Protein AF-A0AAN6YVP0-F1 (afdb_monomer_lite)

Structure (mmCIF, N/CA/C/O backbone):
data_AF-A0AAN6YVP0-F1
#
_entry.id   AF-A0AAN6YVP0-F1
#
loop_
_atom_site.group_PDB
_atom_site.id
_atom_site.type_symbol
_atom_site.label_atom_id
_atom_site.label_alt_id
_atom_site.label_comp_id
_atom_site.label_asym_id
_atom_site.label_entity_id
_atom_site.label_seq_id
_atom_site.pdbx_PDB_ins_code
_atom_site.Cartn_x
_atom_site.Cartn_y
_atom_site.Cartn_z
_atom_site.occupancy
_atom_site.B_iso_or_equiv
_atom_site.auth_seq_id
_atom_site.auth_comp_id
_atom_site.auth_asym_id
_atom_site.auth_atom_id
_atom_site.pdbx_PDB_model_num
ATOM 1 N N . MET A 1 1 ? -13.460 -26.241 14.285 1.00 37.44 1 MET A N 1
ATOM 2 C CA . MET A 1 1 ? -12.392 -25.792 13.368 1.00 37.44 1 MET A CA 1
ATOM 3 C C . MET A 1 1 ? -12.841 -24.443 12.819 1.00 37.44 1 MET A C 1
ATOM 5 O O . MET A 1 1 ? -13.842 -24.416 12.117 1.00 37.44 1 MET A O 1
ATOM 9 N N . ALA A 1 2 ? -12.251 -23.330 13.262 1.00 47.75 2 ALA A N 1
ATOM 10 C CA . ALA A 1 2 ? -12.684 -22.002 12.816 1.00 47.75 2 ALA A CA 1
ATOM 11 C C . ALA A 1 2 ? -12.256 -21.785 11.356 1.00 47.75 2 ALA A C 1
ATOM 13 O O . ALA A 1 2 ? -11.125 -22.107 10.993 1.00 47.75 2 ALA A O 1
ATOM 14 N N . ALA A 1 3 ? -13.163 -21.293 10.511 1.00 59.53 3 ALA A N 1
ATOM 15 C CA . ALA A 1 3 ? -12.840 -20.977 9.126 1.00 59.53 3 ALA A CA 1
ATOM 16 C C . ALA A 1 3 ? -11.923 -19.746 9.082 1.00 59.53 3 ALA A C 1
ATOM 18 O O . ALA A 1 3 ? -12.247 -18.724 9.682 1.00 59.53 3 ALA A O 1
ATOM 19 N N . LEU A 1 4 ? -10.806 -19.840 8.355 1.00 58.28 4 LEU A N 1
ATOM 20 C CA . LEU A 1 4 ? -9.897 -18.711 8.144 1.00 58.28 4 LEU A CA 1
ATOM 21 C C . LEU A 1 4 ? -10.653 -17.539 7.500 1.00 58.28 4 LEU A C 1
ATOM 23 O O . LEU A 1 4 ? -11.359 -17.712 6.494 1.00 58.28 4 LEU A O 1
ATOM 27 N N . SER A 1 5 ? -10.472 -16.347 8.058 1.00 65.62 5 SER A N 1
ATOM 28 C CA . SER A 1 5 ? -10.936 -15.088 7.478 1.00 65.62 5 SER A CA 1
ATOM 29 C C . SER A 1 5 ? -10.311 -14.863 6.095 1.00 65.62 5 SER A C 1
ATOM 31 O O . SER A 1 5 ? -9.256 -15.412 5.767 1.00 65.62 5 SER A O 1
ATOM 33 N N . ALA A 1 6 ? -10.934 -14.028 5.259 1.00 62.75 6 ALA A N 1
ATOM 34 C CA . ALA A 1 6 ? -10.399 -13.696 3.931 1.00 62.75 6 ALA A CA 1
ATOM 35 C C . ALA A 1 6 ? -8.956 -13.150 3.997 1.00 62.75 6 ALA A C 1
ATOM 37 O O . ALA A 1 6 ? -8.127 -13.458 3.145 1.00 62.75 6 ALA A O 1
ATOM 38 N N . LYS A 1 7 ? -8.634 -12.412 5.065 1.00 54.56 7 LYS A N 1
ATOM 39 C CA . LYS A 1 7 ? -7.289 -11.916 5.374 1.00 54.56 7 LYS A CA 1
ATOM 40 C C . LYS A 1 7 ? -6.298 -13.041 5.655 1.00 54.56 7 LYS A C 1
ATOM 42 O O . LYS A 1 7 ? -5.197 -13.032 5.114 1.00 54.56 7 LYS A O 1
ATOM 47 N N . GLU A 1 8 ? -6.668 -13.984 6.514 1.00 53.19 8 GLU A N 1
ATOM 48 C CA . GLU A 1 8 ? -5.802 -15.114 6.851 1.00 53.19 8 GLU A CA 1
ATOM 49 C C . GLU A 1 8 ? -5.595 -16.015 5.638 1.00 53.19 8 GLU A C 1
ATOM 51 O O . GLU A 1 8 ? -4.480 -16.464 5.412 1.00 53.19 8 GLU A O 1
ATOM 56 N N . LYS A 1 9 ? -6.625 -16.195 4.804 1.00 69.31 9 LYS A N 1
ATOM 57 C CA . LYS A 1 9 ? -6.512 -16.894 3.518 1.00 69.31 9 LYS A CA 1
ATOM 58 C C . LYS A 1 9 ? -5.557 -16.186 2.559 1.00 69.31 9 LYS A C 1
ATOM 60 O O . LYS A 1 9 ? -4.761 -16.857 1.916 1.00 69.31 9 LYS A O 1
ATOM 65 N N . PHE A 1 10 ? -5.594 -14.856 2.484 1.00 68.12 10 PHE A N 1
ATOM 66 C CA . PHE A 1 10 ? -4.673 -14.084 1.647 1.00 68.12 10 PHE A CA 1
ATOM 67 C C . PHE A 1 10 ? -3.224 -14.189 2.138 1.00 68.12 10 PHE A C 1
ATOM 69 O O . PHE A 1 10 ? -2.347 -14.574 1.371 1.00 68.12 10 PHE A O 1
ATOM 76 N N . ILE A 1 11 ? -2.973 -13.928 3.426 1.00 61.56 11 ILE A N 1
ATOM 77 C CA . ILE A 1 11 ? -1.627 -14.029 4.014 1.00 61.56 11 ILE A CA 1
ATOM 78 C C . ILE A 1 11 ? -1.097 -15.462 3.897 1.00 61.56 11 ILE A C 1
ATOM 80 O O . ILE A 1 11 ? 0.053 -15.657 3.509 1.00 61.56 11 ILE A O 1
ATOM 84 N N . ALA A 1 12 ? -1.933 -16.464 4.185 1.00 64.81 12 ALA A N 1
ATOM 85 C CA . ALA A 1 12 ? -1.568 -17.867 4.037 1.00 64.81 12 ALA A CA 1
ATOM 86 C C . ALA A 1 12 ? -1.289 -18.228 2.575 1.00 64.81 12 ALA A C 1
ATOM 88 O O . ALA A 1 12 ? -0.324 -18.934 2.325 1.00 64.81 12 ALA A O 1
ATOM 89 N N . SER A 1 13 ? -2.061 -17.710 1.616 1.00 64.56 13 SER A N 1
ATOM 90 C CA . SER A 1 13 ? -1.826 -17.918 0.181 1.00 64.56 13 SER A CA 1
ATOM 91 C C . SER A 1 13 ? -0.489 -17.322 -0.268 1.00 64.56 13 SER A C 1
ATOM 93 O O . SER A 1 13 ? 0.302 -18.000 -0.923 1.00 64.56 13 SER A O 1
ATOM 95 N N . VAL A 1 14 ? -0.181 -16.089 0.149 1.00 64.44 14 VAL A N 1
ATOM 96 C CA . VAL A 1 14 ? 1.102 -15.431 -0.142 1.00 64.44 14 VAL A CA 1
ATOM 97 C C . VAL A 1 14 ? 2.258 -16.219 0.482 1.00 64.44 14 VAL A C 1
ATOM 99 O O . VAL A 1 14 ? 3.209 -16.565 -0.215 1.00 64.44 14 VAL A O 1
ATOM 102 N N . ALA A 1 15 ? 2.155 -16.577 1.765 1.00 62.44 15 ALA A N 1
ATOM 103 C CA . ALA A 1 15 ? 3.181 -17.344 2.470 1.00 62.44 15 ALA A CA 1
ATOM 104 C C . ALA A 1 15 ? 3.364 -18.758 1.888 1.00 62.44 15 ALA A C 1
ATOM 106 O O . ALA A 1 15 ? 4.489 -19.202 1.683 1.00 62.44 15 ALA A O 1
ATOM 107 N N . GLN A 1 16 ? 2.273 -19.457 1.569 1.00 65.19 16 GLN A N 1
ATOM 108 C CA . GLN A 1 16 ? 2.296 -20.779 0.941 1.00 65.19 16 GLN A CA 1
ATOM 109 C C . GLN A 1 16 ? 2.930 -20.721 -0.448 1.00 65.19 16 GLN A C 1
ATOM 111 O O . GLN A 1 16 ? 3.718 -21.594 -0.802 1.00 65.19 16 GLN A O 1
ATOM 116 N N . THR A 1 17 ? 2.626 -19.686 -1.227 1.00 63.88 17 THR A N 1
ATOM 117 C CA . THR A 1 17 ? 3.209 -19.483 -2.555 1.00 63.88 17 THR A CA 1
ATOM 118 C C . THR A 1 17 ? 4.718 -19.258 -2.472 1.00 63.88 17 THR A C 1
ATOM 120 O O . THR A 1 17 ? 5.467 -19.863 -3.235 1.00 63.88 17 THR A O 1
ATOM 123 N N . LEU A 1 18 ? 5.174 -18.446 -1.515 1.00 62.03 18 LEU A N 1
ATOM 124 C CA . LEU A 1 18 ? 6.599 -18.205 -1.276 1.00 62.03 18 LEU A CA 1
ATOM 125 C C . LEU A 1 18 ? 7.327 -19.477 -0.826 1.00 62.03 18 LEU A C 1
ATOM 127 O O . LEU A 1 18 ? 8.357 -19.827 -1.397 1.00 62.03 18 LEU A O 1
ATOM 131 N N . ASN A 1 19 ? 6.753 -20.195 0.142 1.00 60.31 19 ASN A N 1
ATOM 132 C CA . ASN A 1 19 ? 7.342 -21.413 0.696 1.00 60.31 19 ASN A CA 1
ATOM 133 C C . ASN A 1 19 ? 7.368 -22.568 -0.319 1.00 60.31 19 ASN A C 1
ATOM 135 O O . ASN A 1 19 ? 8.350 -23.296 -0.387 1.00 60.31 19 ASN A O 1
ATOM 139 N N . SER A 1 20 ? 6.309 -22.743 -1.120 1.00 61.72 20 SER A N 1
ATOM 140 C CA . SER A 1 20 ? 6.215 -23.838 -2.104 1.00 61.72 20 SER A CA 1
ATOM 141 C C . SER A 1 20 ? 7.110 -23.653 -3.327 1.00 61.72 20 SER A C 1
ATOM 143 O O . SER A 1 20 ? 7.448 -24.636 -3.980 1.00 61.72 20 SER A O 1
ATOM 145 N N . ARG A 1 21 ? 7.486 -22.410 -3.646 1.00 55.72 21 ARG A N 1
ATOM 146 C CA . ARG A 1 21 ? 8.348 -22.074 -4.787 1.00 55.72 21 ARG A CA 1
ATOM 147 C C . ARG A 1 21 ? 9.771 -21.681 -4.372 1.00 55.72 21 ARG A C 1
ATOM 149 O O . ARG A 1 21 ? 10.510 -21.174 -5.207 1.00 55.72 21 ARG A O 1
ATOM 156 N N . GLU A 1 22 ? 10.129 -21.890 -3.101 1.00 57.84 22 GLU A N 1
ATOM 157 C CA . GLU A 1 22 ? 11.451 -21.585 -2.524 1.00 57.84 22 GLU A CA 1
ATOM 158 C C . GLU A 1 22 ? 11.939 -20.156 -2.811 1.00 57.84 22 GLU A C 1
ATOM 160 O O . GLU A 1 22 ? 13.132 -19.912 -2.992 1.00 57.84 22 GLU A O 1
ATOM 165 N N . ILE A 1 23 ? 11.022 -19.188 -2.893 1.00 56.00 23 ILE A N 1
ATOM 166 C CA . ILE A 1 23 ? 11.380 -17.873 -3.419 1.00 56.00 23 ILE A CA 1
ATOM 167 C C . ILE A 1 23 ? 11.956 -16.985 -2.304 1.00 56.00 23 ILE A C 1
ATOM 169 O O . ILE A 1 23 ? 11.227 -16.658 -1.362 1.00 56.00 23 ILE A O 1
ATOM 173 N N . PRO A 1 24 ? 13.212 -16.503 -2.407 1.00 53.38 24 PRO A N 1
ATOM 174 C CA . PRO A 1 24 ? 13.728 -15.495 -1.490 1.00 53.38 24 PRO A CA 1
ATOM 175 C C . PRO A 1 24 ? 13.014 -14.157 -1.747 1.00 53.38 24 PRO A C 1
ATOM 177 O O . PRO A 1 24 ? 13.230 -13.506 -2.772 1.00 53.38 24 PRO A O 1
ATOM 180 N N . CYS A 1 25 ? 12.137 -13.741 -0.830 1.00 52.25 25 CYS A N 1
ATOM 181 C CA . CYS A 1 25 ? 11.403 -12.479 -0.936 1.00 52.25 25 CYS A CA 1
ATOM 182 C C . CYS A 1 25 ? 12.060 -11.358 -0.117 1.00 52.25 25 CYS A C 1
ATOM 184 O O . CYS A 1 25 ? 12.390 -11.547 1.055 1.00 52.25 25 CYS A O 1
ATOM 186 N N . ILE A 1 26 ? 12.175 -10.162 -0.703 1.00 53.72 26 ILE A N 1
ATOM 187 C CA . ILE A 1 26 ? 12.482 -8.931 0.039 1.00 53.72 26 ILE A CA 1
ATOM 188 C C . ILE A 1 26 ? 11.178 -8.146 0.206 1.00 53.72 26 ILE A C 1
ATOM 190 O O . ILE A 1 26 ? 10.596 -7.668 -0.766 1.00 53.72 26 ILE A O 1
ATOM 194 N N . LEU A 1 27 ? 10.710 -8.014 1.448 1.00 50.84 27 LEU A N 1
ATOM 195 C CA . LEU A 1 27 ? 9.634 -7.088 1.805 1.00 50.84 27 LEU A CA 1
ATOM 196 C C . LEU A 1 27 ? 10.212 -5.671 1.834 1.00 50.84 27 LEU A C 1
ATOM 198 O O . LEU A 1 27 ? 11.207 -5.400 2.508 1.00 50.84 27 LEU A O 1
ATOM 202 N N . TRP A 1 28 ? 9.626 -4.777 1.044 1.00 47.75 28 TRP A N 1
ATOM 203 C CA . TRP A 1 28 ? 10.138 -3.424 0.870 1.00 47.75 28 TRP A CA 1
ATOM 204 C C . TRP A 1 28 ? 10.058 -2.660 2.197 1.00 47.75 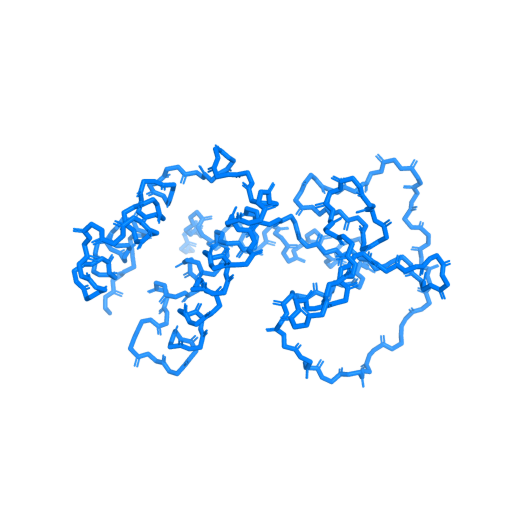28 TRP A C 1
ATOM 206 O O . TRP A 1 28 ? 8.974 -2.445 2.722 1.00 47.75 28 TRP A O 1
ATOM 216 N N . ALA A 1 29 ? 11.222 -2.254 2.707 1.00 35.31 29 ALA A N 1
ATOM 217 C CA . ALA A 1 29 ? 11.441 -1.533 3.962 1.00 35.31 29 ALA A CA 1
ATOM 218 C C . ALA A 1 29 ? 11.216 -2.340 5.254 1.00 35.31 29 ALA A C 1
ATOM 220 O O . ALA A 1 29 ? 10.325 -2.132 6.063 1.00 35.31 29 ALA A O 1
ATOM 221 N N . THR A 1 30 ? 12.161 -3.226 5.520 1.00 33.22 30 THR A N 1
ATOM 222 C CA . THR A 1 30 ? 13.097 -3.063 6.642 1.00 33.22 30 THR A CA 1
ATOM 223 C C . THR A 1 30 ? 14.243 -4.025 6.380 1.00 33.22 30 THR A C 1
ATOM 225 O O . THR A 1 30 ? 14.026 -5.167 5.983 1.00 33.22 30 THR A O 1
ATOM 228 N N . ALA A 1 31 ? 15.480 -3.570 6.557 1.00 33.50 31 ALA A N 1
ATOM 229 C CA . ALA A 1 31 ? 16.630 -4.459 6.569 1.00 33.50 31 ALA A CA 1
ATOM 230 C C . ALA A 1 31 ? 16.564 -5.337 7.833 1.00 33.50 31 ALA A C 1
ATOM 232 O O . ALA A 1 31 ? 17.275 -5.094 8.802 1.00 33.50 31 ALA A O 1
ATOM 233 N N . PHE A 1 32 ? 15.694 -6.347 7.853 1.00 26.84 32 PHE A N 1
ATOM 234 C CA . PHE A 1 32 ? 15.853 -7.466 8.769 1.00 26.84 32 PHE A CA 1
ATOM 235 C C . PHE A 1 32 ? 16.930 -8.370 8.180 1.00 26.84 32 PHE A C 1
ATOM 237 O O . PHE A 1 32 ? 16.665 -9.184 7.307 1.00 26.84 32 PHE A O 1
ATOM 244 N N . SER A 1 33 ? 18.160 -8.134 8.643 1.00 26.25 33 SER A N 1
ATOM 245 C CA . SER A 1 33 ? 19.285 -9.069 8.653 1.00 26.25 33 SER A CA 1
ATOM 246 C C . SER A 1 33 ? 19.481 -9.906 7.383 1.00 26.25 33 SER A C 1
ATOM 248 O O . SER A 1 33 ? 18.894 -10.970 7.202 1.00 26.25 33 SER A O 1
ATOM 250 N N . THR A 1 34 ? 20.454 -9.498 6.576 1.00 31.83 34 THR A N 1
ATOM 251 C CA . THR A 1 34 ? 21.259 -10.395 5.743 1.00 31.83 34 THR A CA 1
ATOM 252 C C . THR A 1 34 ? 21.639 -11.661 6.522 1.00 31.83 34 THR A C 1
ATOM 254 O O . THR A 1 34 ? 22.509 -11.608 7.381 1.00 31.83 34 THR A O 1
ATOM 257 N N . SER A 1 35 ? 20.974 -12.786 6.244 1.00 29.36 35 SER A N 1
ATOM 258 C CA . SER A 1 35 ? 21.545 -14.144 6.214 1.00 29.36 35 SER A CA 1
ATOM 259 C C . SER A 1 35 ? 20.429 -15.190 6.128 1.00 29.36 35 SER A C 1
ATOM 261 O O . SER A 1 35 ? 20.021 -15.777 7.125 1.00 29.36 35 SER A O 1
ATOM 263 N N . MET A 1 36 ? 19.989 -15.486 4.912 1.00 30.66 36 MET A N 1
ATOM 264 C CA . MET A 1 36 ? 19.805 -16.878 4.512 1.00 30.66 36 MET A CA 1
ATOM 265 C C . MET A 1 36 ? 20.342 -16.988 3.094 1.00 30.66 36 MET A C 1
ATOM 267 O O . MET A 1 36 ? 19.704 -16.587 2.125 1.00 30.66 36 MET A O 1
ATOM 271 N N . ALA A 1 37 ? 21.578 -17.466 2.994 1.00 32.53 37 ALA A N 1
ATOM 272 C CA . ALA A 1 37 ? 22.071 -18.009 1.748 1.00 32.53 37 ALA A CA 1
ATOM 273 C C . ALA A 1 37 ? 21.204 -19.228 1.400 1.00 32.53 37 ALA A C 1
ATOM 275 O O . ALA A 1 37 ? 21.187 -20.205 2.145 1.00 32.53 37 ALA A O 1
ATOM 276 N N . CYS A 1 38 ? 20.505 -19.176 0.272 1.00 33.50 38 CYS A N 1
ATOM 277 C CA . CYS A 1 38 ? 20.162 -20.367 -0.491 1.00 33.50 38 CYS A CA 1
ATOM 278 C C . CYS A 1 38 ? 20.448 -20.086 -1.973 1.00 33.50 38 CYS A C 1
ATOM 280 O O . CYS A 1 38 ? 20.226 -18.962 -2.435 1.00 33.50 38 CYS A O 1
ATOM 282 N N . PRO A 1 39 ? 21.040 -21.054 -2.691 1.00 37.34 39 PRO A N 1
ATOM 283 C CA . PRO A 1 39 ? 21.442 -20.895 -4.083 1.00 37.34 39 PRO A CA 1
ATOM 284 C C . PRO A 1 39 ? 20.204 -20.769 -4.988 1.00 37.34 39 PRO A C 1
ATOM 286 O O . PRO A 1 39 ? 19.101 -21.105 -4.562 1.00 37.34 39 PRO A O 1
ATOM 289 N N . PRO A 1 40 ? 20.357 -20.287 -6.235 1.00 42.44 40 PRO A N 1
ATOM 290 C CA . PRO A 1 40 ? 19.223 -20.073 -7.118 1.00 42.44 40 PRO A CA 1
ATOM 291 C C . PRO A 1 40 ? 18.684 -21.428 -7.590 1.00 42.44 40 PRO A C 1
ATOM 293 O O . PRO A 1 40 ? 19.244 -22.030 -8.505 1.00 42.44 40 PRO A O 1
ATOM 296 N N . SER A 1 41 ? 17.570 -21.898 -7.027 1.00 45.19 41 SER A N 1
ATOM 297 C CA . SER A 1 41 ? 16.645 -22.694 -7.827 1.00 45.19 41 SER A CA 1
ATOM 298 C C . SER A 1 41 ? 16.075 -21.727 -8.863 1.00 45.19 41 SER A C 1
ATOM 300 O O . SER A 1 41 ? 15.341 -20.787 -8.565 1.00 45.19 41 SER A O 1
ATOM 302 N N . SER A 1 42 ? 16.556 -21.867 -10.097 1.00 49.19 42 SER A N 1
ATOM 303 C CA . SER A 1 42 ? 16.081 -21.121 -11.252 1.00 49.19 42 SER A CA 1
ATOM 304 C C . SER A 1 42 ? 14.565 -21.274 -11.340 1.00 49.19 42 SER A C 1
ATOM 306 O O . SER A 1 42 ? 14.085 -22.325 -11.769 1.00 49.19 42 SER A O 1
ATOM 308 N N . LEU A 1 43 ? 13.815 -20.246 -10.927 1.00 50.72 43 LEU A N 1
ATOM 309 C CA . LEU A 1 43 ? 12.407 -20.113 -11.289 1.00 50.72 43 LEU A CA 1
ATOM 310 C C . LEU A 1 43 ? 12.340 -20.324 -12.809 1.00 50.72 43 LEU A C 1
ATOM 312 O O . LEU A 1 43 ? 13.008 -19.577 -13.536 1.00 50.72 43 LEU A O 1
ATOM 316 N N . PRO A 1 44 ? 11.632 -21.356 -13.303 1.00 50.38 44 PRO A N 1
ATOM 317 C CA . PRO A 1 44 ? 11.521 -21.568 -14.733 1.00 50.38 44 PRO A CA 1
ATOM 318 C C . PRO A 1 44 ? 10.973 -20.281 -15.370 1.00 50.38 44 PRO A C 1
ATOM 320 O O . PRO A 1 44 ? 10.050 -19.671 -14.814 1.00 50.38 44 PRO A O 1
ATOM 323 N N . PRO A 1 45 ? 11.558 -19.818 -16.489 1.00 44.88 45 PRO A N 1
ATOM 324 C CA . PRO A 1 45 ? 11.136 -18.586 -17.140 1.00 44.88 45 PRO A CA 1
ATOM 325 C C . PRO A 1 45 ? 9.681 -18.743 -17.590 1.00 44.88 45 PRO A C 1
ATOM 327 O O . PRO A 1 45 ? 9.408 -19.436 -18.565 1.00 44.88 45 PRO A O 1
ATOM 330 N N . GLY A 1 46 ? 8.741 -18.143 -16.855 1.00 56.81 46 GLY A N 1
ATOM 331 C CA . GLY A 1 46 ? 7.327 -18.142 -17.239 1.00 56.81 46 GLY A CA 1
ATOM 332 C C . GLY A 1 46 ? 6.289 -18.193 -16.119 1.00 56.81 46 GLY A C 1
ATOM 333 O O . GLY A 1 46 ? 5.140 -17.876 -16.395 1.00 56.81 46 GLY A O 1
ATOM 334 N N . GLU A 1 47 ? 6.632 -18.519 -14.871 1.00 67.38 47 GLU A N 1
ATOM 335 C CA . GLU A 1 47 ? 5.613 -18.574 -13.810 1.00 67.38 47 GLU A CA 1
ATOM 336 C C . GLU A 1 47 ? 6.059 -17.875 -12.528 1.00 67.38 47 GLU A C 1
ATOM 338 O O . GLU A 1 47 ? 6.385 -18.507 -11.522 1.00 67.38 47 GLU A O 1
ATOM 343 N N . LEU A 1 48 ? 6.046 -16.548 -12.526 1.00 71.50 48 LEU A N 1
ATOM 344 C CA . LEU A 1 48 ? 5.966 -15.836 -11.260 1.00 71.50 48 LEU A CA 1
ATOM 345 C C . LEU A 1 48 ? 4.478 -15.607 -10.943 1.00 71.50 48 LEU A C 1
ATOM 347 O O . LEU A 1 48 ? 3.746 -15.157 -11.827 1.00 71.50 48 LEU A O 1
ATOM 351 N N . PRO A 1 49 ? 3.998 -15.926 -9.726 1.00 79.69 49 PRO A N 1
ATOM 352 C CA . PRO A 1 49 ? 2.629 -15.614 -9.336 1.00 79.69 49 PRO A CA 1
ATOM 353 C C . PRO A 1 49 ? 2.334 -14.125 -9.561 1.00 79.69 49 PRO A C 1
ATOM 355 O O . PRO A 1 49 ? 3.217 -13.298 -9.325 1.00 79.69 49 PRO A O 1
ATOM 358 N N . PRO A 1 50 ? 1.099 -13.754 -9.943 1.00 83.25 50 PRO A N 1
ATOM 359 C CA . PRO A 1 50 ? 0.766 -12.386 -10.355 1.00 83.25 50 PRO A CA 1
ATOM 360 C C . PRO A 1 50 ? 1.015 -11.339 -9.258 1.00 83.25 50 PRO A C 1
ATOM 362 O O . PRO A 1 50 ? 1.189 -10.160 -9.550 1.00 83.25 50 PRO A O 1
ATOM 365 N N . HIS A 1 51 ? 1.078 -11.771 -7.998 1.00 82.12 51 HIS A N 1
ATOM 366 C CA . HIS A 1 51 ? 1.345 -10.929 -6.834 1.00 82.12 51 HIS A CA 1
ATOM 367 C C . HIS A 1 51 ? 2.797 -10.453 -6.723 1.00 82.12 51 HIS A C 1
ATOM 369 O O . HIS A 1 51 ? 3.078 -9.538 -5.948 1.00 82.12 51 HIS A O 1
ATOM 375 N N . PHE A 1 52 ? 3.714 -11.065 -7.473 1.00 82.06 52 PHE A N 1
ATOM 376 C CA . PHE A 1 52 ? 5.140 -10.785 -7.411 1.00 82.06 52 PHE A CA 1
ATOM 377 C C . PHE A 1 52 ? 5.669 -10.282 -8.752 1.00 82.06 52 PHE A C 1
ATOM 379 O O . PHE A 1 52 ? 5.096 -10.525 -9.815 1.00 82.06 52 PHE A O 1
ATOM 386 N N . VAL A 1 53 ? 6.795 -9.582 -8.681 1.00 83.12 53 VAL A N 1
ATOM 387 C CA . VAL A 1 53 ? 7.627 -9.183 -9.819 1.00 83.12 53 VAL A CA 1
ATOM 388 C C . VAL A 1 53 ? 9.090 -9.449 -9.484 1.00 83.12 53 VAL A C 1
ATOM 390 O O . VAL A 1 53 ? 9.465 -9.550 -8.311 1.00 83.12 53 VAL A O 1
ATOM 393 N N . LEU A 1 54 ? 9.932 -9.583 -10.507 1.00 82.44 54 LEU A N 1
ATOM 394 C CA . LEU A 1 54 ? 11.374 -9.641 -10.291 1.00 82.44 54 LEU A CA 1
ATOM 395 C C . LEU A 1 54 ? 11.858 -8.278 -9.798 1.00 82.44 54 LEU A C 1
ATOM 397 O O . LEU A 1 54 ? 11.483 -7.244 -10.340 1.00 82.44 54 LEU A O 1
ATOM 401 N N . ALA A 1 55 ? 12.761 -8.267 -8.823 1.00 80.44 55 ALA A N 1
ATOM 402 C CA . ALA A 1 55 ? 13.376 -7.039 -8.334 1.00 80.44 55 ALA A CA 1
ATOM 403 C C . ALA A 1 55 ? 14.172 -6.307 -9.428 1.00 80.44 55 ALA A C 1
ATOM 405 O O . ALA A 1 55 ? 14.442 -5.124 -9.283 1.00 80.44 55 ALA A O 1
ATOM 406 N N . ALA A 1 56 ? 14.554 -6.996 -10.508 1.00 79.38 56 ALA A N 1
ATOM 407 C CA . ALA A 1 56 ? 15.219 -6.421 -11.678 1.00 79.38 56 ALA A CA 1
ATOM 408 C C . ALA A 1 56 ? 14.247 -5.932 -12.775 1.00 79.38 56 ALA A C 1
ATOM 410 O O . ALA A 1 56 ? 14.694 -5.461 -13.823 1.00 79.38 56 ALA A O 1
ATOM 411 N N . ASP A 1 57 ? 12.932 -6.056 -12.569 1.00 81.06 57 ASP A N 1
ATOM 412 C CA . ASP A 1 57 ? 11.919 -5.637 -13.536 1.00 81.06 57 ASP A CA 1
ATOM 413 C C . ASP A 1 57 ? 11.782 -4.107 -13.559 1.00 81.06 57 ASP A C 1
ATOM 415 O O . ASP A 1 57 ? 11.133 -3.499 -12.711 1.00 81.06 57 ASP A O 1
ATOM 419 N N . HIS A 1 58 ? 12.393 -3.486 -14.565 1.00 81.88 58 HIS A N 1
ATOM 420 C CA . HIS A 1 58 ? 12.371 -2.040 -14.787 1.00 81.88 58 HIS A CA 1
ATOM 421 C C . HIS A 1 58 ? 11.033 -1.512 -15.331 1.00 81.88 58 HIS A C 1
ATOM 423 O O . HIS A 1 58 ? 10.870 -0.300 -15.442 1.00 81.88 58 HIS A O 1
ATOM 429 N N . THR A 1 59 ? 10.102 -2.396 -15.707 1.00 82.38 59 THR A N 1
ATOM 430 C CA . THR A 1 59 ? 8.754 -2.013 -16.153 1.00 82.38 59 THR A CA 1
ATOM 431 C C . THR A 1 59 ? 7.782 -1.929 -14.982 1.00 82.38 59 THR A C 1
ATOM 433 O O . THR A 1 59 ? 6.884 -1.092 -14.988 1.00 82.38 59 THR A O 1
ATOM 436 N N . ALA A 1 60 ? 7.986 -2.763 -13.959 1.00 79.38 60 ALA A N 1
ATOM 437 C CA . ALA A 1 60 ? 7.151 -2.798 -12.763 1.00 79.38 60 ALA A CA 1
ATOM 438 C C . ALA A 1 60 ? 7.712 -1.975 -11.593 1.00 79.38 60 ALA A C 1
ATOM 440 O O . ALA A 1 60 ? 6.957 -1.612 -10.691 1.00 79.38 60 ALA A O 1
ATOM 441 N N . LEU A 1 61 ? 9.023 -1.707 -11.568 1.00 81.94 61 LEU A N 1
ATOM 442 C CA . LEU A 1 61 ? 9.695 -1.034 -10.456 1.00 81.94 61 LEU A CA 1
ATOM 443 C C . LEU A 1 61 ? 10.405 0.254 -10.895 1.00 81.94 61 LEU A C 1
ATOM 445 O O . LEU A 1 61 ? 10.962 0.323 -11.993 1.00 81.94 61 LEU A O 1
ATOM 449 N N . PRO A 1 62 ? 10.457 1.266 -10.011 1.00 81.12 62 PRO A N 1
ATOM 450 C CA . PRO A 1 62 ? 11.114 2.532 -10.305 1.00 81.12 62 PRO A CA 1
ATOM 451 C C . PRO A 1 62 ? 12.625 2.384 -10.533 1.00 81.12 62 PRO A C 1
ATOM 453 O O . PRO A 1 62 ? 13.252 1.508 -9.9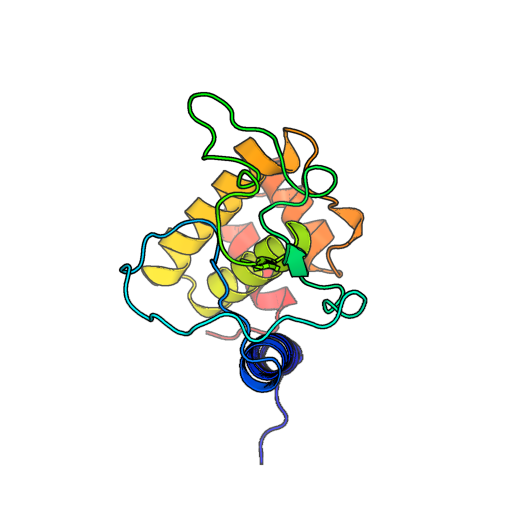34 1.00 81.12 62 PRO A O 1
ATOM 456 N N . PRO A 1 63 ? 13.262 3.280 -11.310 1.00 81.94 63 PRO A N 1
ATOM 457 C CA . PRO A 1 63 ? 14.714 3.425 -11.293 1.00 81.94 63 PRO A CA 1
ATOM 458 C C . PRO A 1 63 ? 15.203 3.985 -9.948 1.00 81.94 63 PRO A C 1
ATOM 460 O O . PRO A 1 63 ? 14.434 4.569 -9.183 1.00 81.94 63 PRO A O 1
ATOM 463 N N . TRP A 1 64 ? 16.507 3.857 -9.687 1.00 80.56 64 TRP A N 1
ATOM 464 C CA . TRP A 1 64 ? 17.164 4.513 -8.553 1.00 80.56 64 TRP A CA 1
ATOM 465 C C . TRP A 1 64 ? 16.919 6.027 -8.565 1.00 80.56 64 TRP A C 1
ATOM 467 O O . TRP A 1 64 ? 17.066 6.673 -9.606 1.00 80.56 64 TRP A O 1
ATOM 477 N N . ARG A 1 65 ? 16.608 6.597 -7.397 1.00 73.12 65 ARG A N 1
ATOM 478 C CA . ARG A 1 65 ? 16.389 8.034 -7.217 1.00 73.12 65 ARG A CA 1
ATOM 479 C C . ARG A 1 65 ? 17.018 8.511 -5.895 1.00 73.12 65 ARG A C 1
ATOM 481 O O . ARG A 1 65 ? 16.845 7.848 -4.868 1.00 73.12 65 ARG A O 1
ATOM 488 N N . PRO A 1 66 ? 17.723 9.660 -5.869 1.00 74.38 66 PRO A N 1
ATOM 489 C CA . PRO A 1 66 ? 18.240 10.231 -4.626 1.00 74.38 66 PRO A CA 1
ATOM 490 C C . PRO A 1 66 ? 17.121 10.415 -3.590 1.00 74.38 66 PRO A C 1
ATOM 492 O O . PRO A 1 66 ? 16.065 10.955 -3.905 1.00 74.38 66 PRO A O 1
ATOM 495 N N . GLY A 1 67 ? 17.330 9.936 -2.360 1.00 71.88 67 GLY A N 1
ATOM 496 C CA . GLY A 1 67 ? 16.321 10.002 -1.290 1.00 71.88 67 GLY A CA 1
ATOM 497 C C . GLY A 1 67 ? 15.119 9.054 -1.453 1.00 71.88 67 GLY A C 1
ATOM 498 O O . GLY A 1 67 ? 14.181 9.120 -0.659 1.00 71.88 67 GLY A O 1
ATOM 499 N N . ARG A 1 68 ? 15.124 8.168 -2.461 1.00 68.81 68 ARG A N 1
ATOM 500 C CA . ARG A 1 68 ? 14.005 7.280 -2.824 1.00 68.81 68 ARG A CA 1
ATOM 501 C C . ARG A 1 68 ? 14.512 5.877 -3.174 1.00 68.81 68 ARG A C 1
ATOM 503 O O . ARG A 1 68 ? 14.450 5.447 -4.321 1.00 68.81 68 ARG A O 1
ATOM 510 N N . GLY A 1 69 ? 15.024 5.168 -2.165 1.00 69.69 69 GLY A N 1
ATOM 511 C CA . GLY A 1 69 ? 15.419 3.756 -2.268 1.00 69.69 69 GLY A CA 1
ATOM 512 C C . GLY A 1 69 ? 16.385 3.436 -3.418 1.00 69.69 69 GLY A C 1
ATOM 513 O O . GLY A 1 69 ? 16.981 4.318 -4.032 1.00 69.69 69 GLY A O 1
ATOM 514 N N . THR A 1 70 ? 16.577 2.146 -3.703 1.00 72.19 70 THR A N 1
ATOM 515 C CA . THR A 1 70 ? 17.457 1.717 -4.802 1.00 72.19 70 THR A CA 1
ATOM 516 C C . THR A 1 70 ? 16.750 1.513 -6.138 1.00 72.19 70 THR A C 1
ATOM 518 O O . THR A 1 70 ? 17.428 1.409 -7.157 1.00 72.19 70 THR A O 1
ATOM 521 N N . GLY A 1 71 ? 15.416 1.462 -6.139 1.00 77.94 71 GLY A N 1
ATOM 522 C CA . GLY A 1 71 ? 14.637 1.056 -7.306 1.00 77.94 71 GLY A CA 1
ATOM 523 C C . GLY A 1 71 ? 14.870 -0.409 -7.688 1.00 77.94 71 GLY A C 1
ATOM 524 O O . GLY A 1 71 ? 15.234 -1.224 -6.832 1.00 77.94 71 GLY A O 1
ATOM 525 N N . TYR A 1 72 ? 14.675 -0.732 -8.969 1.00 79.75 72 TYR A N 1
ATOM 526 C CA . TYR A 1 72 ? 14.982 -2.053 -9.509 1.00 79.75 72 TYR A CA 1
ATOM 527 C C . TYR A 1 72 ? 16.476 -2.387 -9.369 1.00 79.75 72 TYR A C 1
ATOM 529 O O . TYR A 1 72 ? 17.364 -1.542 -9.525 1.00 79.75 72 TYR A O 1
ATOM 537 N N . LEU A 1 73 ? 16.773 -3.652 -9.085 1.00 78.94 73 LEU A N 1
ATOM 538 C CA . LEU A 1 73 ? 18.131 -4.156 -8.955 1.00 78.94 73 LEU A CA 1
ATOM 539 C C . LEU A 1 73 ? 18.759 -4.373 -10.330 1.00 78.94 73 LEU A C 1
ATOM 541 O O . LEU A 1 73 ? 18.149 -4.901 -11.257 1.00 78.94 73 LEU A O 1
ATOM 545 N N . LYS A 1 74 ? 20.031 -3.999 -10.460 1.00 74.06 74 LYS A N 1
ATOM 546 C CA . LYS A 1 74 ? 20.803 -4.288 -11.672 1.00 74.06 74 LYS A CA 1
ATOM 547 C C . LYS A 1 74 ? 21.136 -5.786 -11.724 1.00 74.06 74 LYS A C 1
ATOM 549 O O . LYS A 1 74 ? 21.406 -6.393 -10.687 1.00 74.06 74 LYS A O 1
ATOM 554 N N . PHE A 1 75 ? 21.189 -6.331 -12.945 1.00 57.19 75 PHE A N 1
ATOM 555 C CA . PHE A 1 75 ? 21.361 -7.740 -13.374 1.00 57.19 75 PHE A CA 1
ATOM 556 C C . PHE A 1 75 ? 22.502 -8.577 -12.742 1.00 57.19 75 PHE A C 1
ATOM 558 O O . PHE A 1 75 ? 22.735 -9.708 -13.150 1.00 57.19 75 PHE A O 1
ATOM 565 N N . ARG A 1 76 ? 23.232 -8.058 -11.753 1.00 55.50 76 ARG A N 1
ATOM 566 C CA . ARG A 1 76 ? 24.301 -8.770 -11.033 1.00 55.50 76 ARG A CA 1
ATOM 567 C C . ARG A 1 76 ? 23.838 -9.438 -9.736 1.00 55.50 76 ARG A C 1
ATOM 569 O O . ARG A 1 76 ? 24.672 -9.934 -8.987 1.00 55.50 76 ARG A O 1
ATOM 576 N N . THR A 1 77 ? 22.539 -9.422 -9.451 1.00 56.50 77 THR A N 1
ATOM 577 C CA . THR A 1 77 ? 21.957 -10.050 -8.260 1.00 56.50 77 THR A CA 1
ATOM 578 C C . THR A 1 77 ? 21.224 -11.340 -8.641 1.00 56.50 77 THR A C 1
ATOM 580 O O . THR A 1 77 ? 20.691 -11.417 -9.750 1.00 56.50 77 THR A O 1
ATOM 583 N N . PRO A 1 78 ? 21.214 -12.371 -7.770 1.00 57.31 78 PRO A N 1
ATOM 584 C CA . PRO A 1 78 ? 20.354 -13.544 -7.956 1.00 57.31 78 PRO A CA 1
ATOM 585 C C . PRO A 1 78 ? 18.881 -13.115 -8.106 1.00 57.31 78 PRO A C 1
ATOM 587 O O . PRO A 1 78 ? 18.550 -11.989 -7.724 1.00 57.31 78 PRO A O 1
ATOM 590 N N . PRO A 1 79 ? 17.990 -13.963 -8.661 1.00 68.62 79 PRO A N 1
ATOM 591 C CA . PRO A 1 79 ? 16.596 -13.595 -8.899 1.00 68.62 79 PRO A CA 1
ATOM 592 C C . PRO A 1 79 ? 15.874 -13.341 -7.570 1.00 68.62 79 PRO A C 1
ATOM 594 O O . PRO A 1 79 ? 15.360 -14.252 -6.929 1.00 68.62 79 PRO A O 1
ATOM 597 N N . VAL A 1 80 ? 15.862 -12.080 -7.147 1.00 74.00 80 VAL A N 1
ATOM 598 C CA . VAL A 1 80 ? 15.074 -11.596 -6.016 1.00 74.00 80 VAL A CA 1
ATOM 599 C C . VAL A 1 80 ? 13.680 -11.284 -6.531 1.00 74.00 80 VAL A C 1
ATOM 601 O O . VAL A 1 80 ? 13.543 -10.621 -7.561 1.00 74.00 80 VAL A O 1
ATOM 604 N N . VAL A 1 81 ? 12.649 -11.713 -5.808 1.00 77.06 81 VAL A N 1
ATOM 605 C CA . VAL A 1 81 ? 11.274 -11.284 -6.081 1.00 77.06 81 VAL A CA 1
ATOM 606 C C . VAL A 1 81 ? 10.811 -10.304 -5.020 1.00 77.06 81 VAL A C 1
ATOM 608 O O . VAL A 1 81 ? 11.208 -10.374 -3.853 1.00 77.06 81 VAL A O 1
ATOM 611 N N . VAL A 1 82 ? 9.924 -9.411 -5.430 1.00 79.00 82 VAL A N 1
ATOM 612 C CA . VAL A 1 82 ? 9.256 -8.462 -4.545 1.00 79.00 82 VAL A CA 1
ATOM 613 C C . VAL A 1 82 ? 7.754 -8.488 -4.819 1.00 79.00 82 VAL A C 1
ATOM 615 O O . VAL A 1 82 ? 7.344 -8.787 -5.947 1.00 79.00 82 VAL A O 1
ATOM 618 N N . PRO A 1 83 ? 6.905 -8.227 -3.811 1.00 85.81 83 PRO A N 1
ATOM 619 C CA . PRO A 1 83 ? 5.481 -8.050 -4.049 1.00 85.81 83 PRO A CA 1
ATOM 620 C C . PRO A 1 83 ? 5.245 -6.826 -4.938 1.00 85.81 83 PRO A C 1
ATOM 622 O O . PRO A 1 83 ? 5.983 -5.840 -4.871 1.00 85.81 83 PRO A O 1
ATOM 625 N N . ARG A 1 84 ? 4.184 -6.869 -5.744 1.00 87.94 84 ARG A N 1
ATOM 626 C CA . ARG A 1 84 ? 3.690 -5.675 -6.439 1.00 87.94 84 ARG A CA 1
ATOM 627 C C . ARG A 1 84 ? 3.268 -4.606 -5.427 1.00 87.94 84 ARG A C 1
ATOM 629 O O . ARG A 1 84 ? 2.845 -4.924 -4.315 1.00 87.94 84 ARG A O 1
ATOM 636 N N . SER A 1 85 ? 3.341 -3.339 -5.827 1.00 90.38 85 SER A N 1
ATOM 637 C CA . SER A 1 85 ? 3.049 -2.186 -4.964 1.00 90.38 85 SER A CA 1
ATOM 638 C C . SER A 1 85 ? 1.653 -2.247 -4.327 1.00 90.38 85 SER A C 1
ATOM 640 O O . SER A 1 85 ? 1.535 -2.060 -3.118 1.00 90.38 85 SER A O 1
ATOM 642 N N . HIS A 1 86 ? 0.612 -2.594 -5.092 1.00 91.56 86 HIS A N 1
ATOM 643 C CA . HIS A 1 86 ? -0.757 -2.730 -4.572 1.00 91.56 86 HIS A CA 1
ATOM 644 C C . HIS A 1 86 ? -0.908 -3.903 -3.588 1.00 91.56 86 HIS A C 1
ATOM 646 O O . HIS A 1 86 ? -1.569 -3.758 -2.563 1.00 91.56 86 HIS A O 1
ATOM 652 N N . VAL A 1 87 ? -0.238 -5.038 -3.838 1.00 90.44 87 VAL A N 1
ATOM 653 C CA . VAL A 1 87 ? -0.213 -6.195 -2.921 1.00 90.44 87 VAL A CA 1
ATOM 654 C C . VAL A 1 87 ? 0.442 -5.812 -1.598 1.00 90.44 87 VAL A C 1
ATOM 656 O O . VAL A 1 87 ? -0.048 -6.162 -0.524 1.00 90.44 87 VAL A O 1
ATOM 659 N N . LEU A 1 88 ? 1.556 -5.084 -1.674 1.00 90.31 88 LEU A N 1
ATOM 660 C CA . LEU A 1 88 ? 2.279 -4.621 -0.499 1.00 90.31 88 LEU A CA 1
ATOM 661 C C . LEU A 1 88 ? 1.442 -3.630 0.319 1.00 90.31 88 LEU A C 1
ATOM 663 O O . LEU A 1 88 ? 1.358 -3.760 1.540 1.00 90.31 88 LEU A O 1
ATOM 667 N N . LEU A 1 89 ? 0.788 -2.677 -0.345 1.00 94.44 89 LEU A N 1
ATOM 668 C CA . LEU A 1 89 ? -0.098 -1.717 0.306 1.00 94.44 89 LEU A CA 1
ATOM 669 C C . LEU A 1 89 ? -1.285 -2.407 0.987 1.00 94.44 89 LEU A C 1
ATOM 671 O O . LEU A 1 89 ? -1.554 -2.137 2.157 1.00 94.44 89 LEU A O 1
ATOM 675 N N . GLU A 1 90 ? -1.953 -3.338 0.301 1.00 94.94 90 GLU A N 1
ATOM 676 C CA . GLU A 1 90 ? -3.021 -4.143 0.897 1.00 94.94 90 GLU A CA 1
ATOM 677 C C . GLU A 1 90 ? -2.528 -4.867 2.160 1.00 94.94 90 GLU A C 1
ATOM 679 O O . GLU A 1 90 ? -3.196 -4.842 3.201 1.00 94.94 90 GLU A O 1
ATOM 684 N N . ALA A 1 91 ? -1.343 -5.483 2.100 1.00 90.88 91 ALA A N 1
ATOM 685 C CA . ALA A 1 91 ? -0.747 -6.148 3.252 1.00 90.88 91 ALA A CA 1
ATOM 686 C C . ALA A 1 91 ? -0.522 -5.169 4.415 1.00 90.88 91 ALA A C 1
ATOM 688 O O . ALA A 1 91 ? -0.897 -5.483 5.548 1.00 90.88 91 ALA A O 1
ATOM 689 N N . TYR A 1 92 ? 0.005 -3.969 4.152 1.00 93.75 92 TYR A N 1
ATOM 690 C CA . TYR A 1 92 ? 0.178 -2.942 5.179 1.00 93.75 92 TYR A CA 1
ATOM 691 C C . TYR A 1 92 ? -1.142 -2.486 5.790 1.00 93.75 92 TYR A C 1
ATOM 693 O O . TYR A 1 92 ? -1.260 -2.479 7.013 1.00 93.75 92 TYR A O 1
ATOM 701 N N . MET A 1 93 ? -2.171 -2.201 4.994 1.00 95.31 93 MET A N 1
ATOM 702 C CA . MET A 1 93 ? -3.485 -1.825 5.527 1.00 95.31 93 MET A CA 1
ATOM 703 C C . MET A 1 93 ? -4.066 -2.924 6.430 1.00 95.31 93 MET A C 1
ATOM 705 O O . MET A 1 93 ? -4.580 -2.653 7.518 1.00 95.31 93 MET A O 1
ATOM 709 N N . ARG A 1 94 ? -3.920 -4.194 6.034 1.00 94.00 94 ARG A N 1
ATOM 710 C CA . ARG A 1 94 ? -4.385 -5.341 6.826 1.00 94.00 94 ARG A CA 1
ATOM 711 C C . ARG A 1 94 ? -3.571 -5.554 8.106 1.00 94.00 94 ARG A C 1
ATOM 713 O O . ARG A 1 94 ? -4.155 -5.941 9.125 1.00 94.00 94 ARG A O 1
ATOM 720 N N . ILE A 1 95 ? -2.252 -5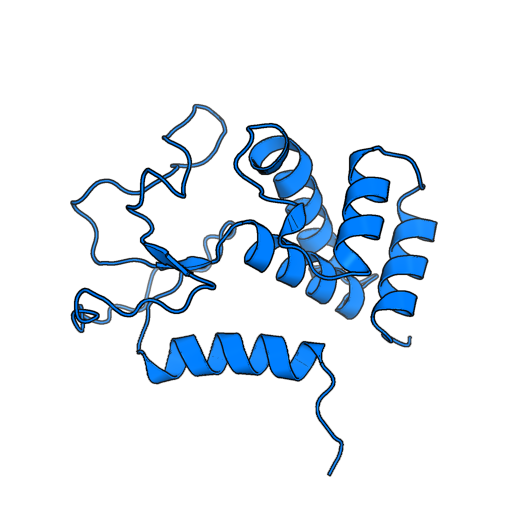.359 8.071 1.00 90.25 95 ILE A N 1
ATOM 721 C CA . ILE A 1 95 ? -1.379 -5.451 9.254 1.00 90.25 95 ILE A CA 1
ATOM 722 C C . ILE A 1 95 ? -1.694 -4.306 10.215 1.00 90.25 95 ILE A C 1
ATOM 724 O O . ILE A 1 95 ? -1.914 -4.558 11.398 1.00 90.25 95 ILE A O 1
ATOM 728 N N . TYR A 1 96 ? -1.815 -3.083 9.702 1.00 93.25 96 TYR A N 1
ATOM 729 C CA . TYR A 1 96 ? -2.186 -1.915 10.486 1.00 93.25 96 TYR A CA 1
ATOM 730 C C . TYR A 1 96 ? -3.503 -2.132 11.232 1.00 93.25 96 TYR A C 1
ATOM 732 O O . TYR A 1 96 ? -3.553 -1.972 12.448 1.00 93.25 96 TYR A O 1
ATOM 740 N N . ALA A 1 97 ? -4.543 -2.596 10.532 1.00 93.56 97 ALA A N 1
ATOM 741 C CA . ALA A 1 97 ? -5.830 -2.891 11.151 1.00 93.56 97 ALA A CA 1
ATOM 742 C C . ALA A 1 97 ? -5.738 -3.984 12.232 1.00 93.56 97 ALA A C 1
ATOM 744 O O . ALA A 1 97 ? -6.424 -3.896 13.245 1.00 93.56 97 ALA A O 1
ATOM 745 N N . ARG A 1 98 ? -4.888 -5.008 12.034 1.00 90.56 98 ARG A N 1
ATOM 746 C CA . ARG A 1 98 ? -4.663 -6.092 13.017 1.00 90.56 98 ARG A CA 1
ATOM 747 C C . ARG A 1 98 ? -4.057 -5.574 14.315 1.00 90.56 98 ARG A C 1
ATOM 749 O O . ARG A 1 98 ? -4.427 -6.014 15.396 1.00 90.56 98 ARG A O 1
ATOM 756 N N . ASP A 1 99 ? -3.045 -4.730 14.168 1.00 89.12 99 ASP A N 1
ATOM 757 C CA . ASP A 1 99 ? -2.143 -4.327 15.241 1.00 89.12 99 ASP A CA 1
ATOM 758 C C . ASP A 1 99 ? -2.336 -2.858 15.602 1.00 89.12 99 ASP A C 1
ATOM 760 O O . ASP A 1 99 ? -1.410 -2.190 16.065 1.00 89.12 99 ASP A O 1
ATOM 764 N N . PHE A 1 100 ? -3.555 -2.360 15.400 1.00 90.69 100 PHE A N 1
ATOM 765 C CA . PHE A 1 100 ? -3.947 -1.013 15.766 1.00 90.69 100 PHE A CA 1
ATOM 766 C C . PHE A 1 100 ? -3.654 -0.750 17.249 1.00 90.69 100 PHE A C 1
ATOM 768 O O . PHE A 1 100 ? -3.860 -1.609 18.105 1.00 90.69 100 PHE A O 1
ATOM 775 N N . GLY A 1 101 ? -3.097 0.427 17.544 1.00 88.62 101 GLY A N 1
ATOM 776 C CA . GLY A 1 101 ? -2.648 0.798 18.890 1.00 88.62 101 GLY A CA 1
ATOM 777 C C . GLY A 1 101 ? -1.355 0.116 19.364 1.00 88.62 101 GLY A C 1
ATOM 778 O O . GLY A 1 101 ? -0.821 0.500 20.401 1.00 88.62 101 GLY A O 1
ATOM 779 N N . LYS A 1 102 ? -0.804 -0.852 18.619 1.00 89.81 102 LYS A N 1
ATOM 780 C CA . LYS A 1 102 ? 0.478 -1.503 18.933 1.00 89.81 102 LYS A CA 1
ATOM 781 C C . LYS A 1 102 ? 1.618 -0.861 18.147 1.00 89.81 102 LYS A C 1
ATOM 783 O O . LYS A 1 102 ? 1.412 -0.270 17.088 1.00 89.81 102 LYS A O 1
ATOM 788 N N . TRP A 1 103 ? 2.849 -1.065 18.617 1.00 85.25 103 TRP A N 1
ATOM 789 C CA . TRP A 1 103 ? 4.058 -0.584 17.937 1.00 85.25 103 TRP A CA 1
ATOM 790 C C . TRP A 1 103 ? 4.148 -1.050 16.473 1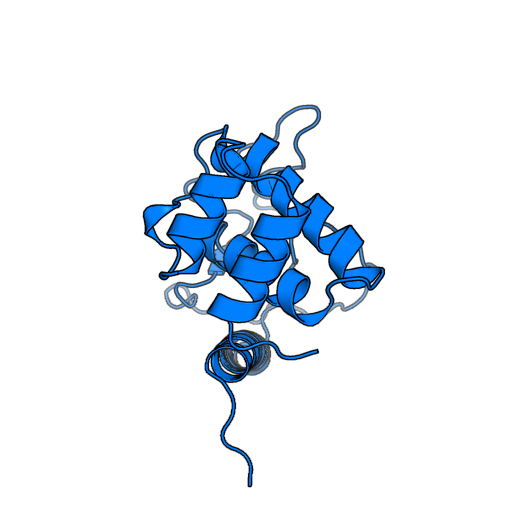.00 85.25 103 TRP A C 1
ATOM 792 O O . TRP A 1 103 ? 4.453 -0.251 15.592 1.00 85.25 103 TRP A O 1
ATOM 802 N N . ILE A 1 104 ? 3.802 -2.315 16.200 1.00 83.69 104 ILE A N 1
ATOM 803 C CA . ILE A 1 104 ? 3.781 -2.871 14.835 1.00 83.69 104 ILE A CA 1
ATOM 804 C C . ILE A 1 104 ? 2.786 -2.113 13.950 1.00 83.69 104 ILE A C 1
ATOM 806 O O . ILE A 1 104 ? 3.118 -1.781 12.813 1.00 83.69 104 ILE A O 1
ATOM 810 N N . GLY A 1 105 ? 1.593 -1.797 14.464 1.00 86.00 105 GLY A N 1
ATOM 811 C CA . GLY A 1 105 ? 0.617 -0.977 13.750 1.00 86.00 105 GLY A CA 1
ATOM 812 C C . GLY A 1 105 ? 1.157 0.423 13.482 1.00 86.00 105 GLY A C 1
ATOM 813 O O . GLY A 1 105 ? 1.151 0.861 12.339 1.00 86.00 105 GLY A O 1
ATOM 814 N N . GLY A 1 106 ? 1.711 1.098 14.492 1.00 85.31 106 GLY A N 1
ATOM 815 C CA . GLY A 1 106 ? 2.331 2.417 14.317 1.00 85.31 106 GLY A CA 1
ATOM 816 C C . GLY A 1 106 ? 3.403 2.434 13.221 1.00 85.31 106 GLY A C 1
ATOM 817 O O . GLY A 1 106 ? 3.343 3.262 12.317 1.00 85.31 106 GLY A O 1
ATOM 818 N N . ASN A 1 107 ? 4.321 1.464 13.239 1.00 85.88 107 ASN A N 1
ATOM 819 C CA . ASN A 1 107 ? 5.340 1.311 12.198 1.00 85.88 107 ASN A CA 1
ATOM 820 C C . ASN A 1 107 ? 4.709 1.053 10.817 1.00 85.88 107 ASN A C 1
ATOM 822 O O . ASN A 1 107 ? 5.063 1.681 9.825 1.00 85.88 107 ASN A O 1
ATOM 826 N N . THR A 1 108 ? 3.696 0.189 10.755 1.00 87.50 108 THR A N 1
ATOM 827 C CA . THR A 1 108 ? 2.987 -0.108 9.503 1.00 87.50 108 THR A CA 1
ATOM 828 C C . THR A 1 108 ? 2.249 1.113 8.947 1.00 87.50 108 THR A C 1
ATOM 830 O O . THR A 1 108 ? 2.187 1.283 7.735 1.00 87.50 108 THR A O 1
ATOM 833 N N . LEU A 1 109 ? 1.731 2.003 9.795 1.00 92.38 109 LEU A N 1
ATOM 834 C CA . LEU A 1 109 ? 1.135 3.258 9.336 1.00 92.38 109 LEU A CA 1
ATOM 835 C C . LEU A 1 109 ? 2.174 4.154 8.656 1.00 92.38 109 LEU A C 1
ATOM 837 O O . LEU A 1 109 ? 1.894 4.696 7.592 1.00 92.38 109 LEU A O 1
ATOM 841 N N . CYS A 1 110 ? 3.387 4.252 9.210 1.00 89.81 110 CYS A N 1
ATOM 842 C CA . CYS A 1 110 ? 4.489 4.959 8.553 1.00 89.81 110 CYS A CA 1
ATOM 843 C C . CYS A 1 110 ? 4.801 4.361 7.174 1.00 89.81 110 CYS A C 1
ATOM 845 O O . CYS A 1 110 ? 5.067 5.102 6.231 1.00 89.81 110 CYS A O 1
ATOM 847 N N . MET A 1 111 ? 4.705 3.036 7.034 1.00 91.12 111 MET A N 1
ATOM 848 C CA . MET A 1 111 ? 4.856 2.357 5.746 1.00 91.12 111 MET A CA 1
ATOM 849 C C . MET A 1 111 ? 3.732 2.698 4.758 1.00 91.12 111 MET A C 1
ATOM 851 O O . MET A 1 111 ? 4.005 2.894 3.579 1.00 91.12 111 MET A O 1
ATOM 855 N N . ILE A 1 112 ? 2.482 2.824 5.214 1.00 93.81 112 ILE A N 1
ATOM 856 C CA . ILE A 1 112 ? 1.367 3.286 4.367 1.00 93.81 112 ILE A CA 1
ATOM 857 C C . ILE A 1 112 ? 1.609 4.732 3.911 1.00 93.81 112 ILE A C 1
ATOM 859 O O . ILE A 1 112 ? 1.473 5.020 2.723 1.00 93.81 112 ILE A O 1
ATOM 863 N N . CYS A 1 113 ? 2.034 5.623 4.812 1.00 91.50 113 CYS A N 1
ATOM 864 C CA . CYS A 1 113 ? 2.387 7.000 4.455 1.00 91.50 113 CYS A CA 1
ATOM 865 C C . CYS A 1 113 ? 3.546 7.049 3.447 1.00 91.50 113 CYS A C 1
ATOM 867 O O . CYS A 1 113 ? 3.491 7.820 2.495 1.00 91.50 113 CYS A O 1
ATOM 869 N N . TYR A 1 114 ? 4.548 6.175 3.588 1.00 89.25 114 TYR A N 1
ATOM 870 C CA . TYR A 1 114 ? 5.623 6.029 2.602 1.00 89.25 114 TYR A CA 1
ATOM 871 C C . TYR A 1 114 ? 5.079 5.634 1.219 1.00 89.25 114 TYR A C 1
ATOM 873 O O . TYR A 1 114 ? 5.502 6.190 0.204 1.00 89.25 114 TYR A O 1
ATOM 881 N N . MET A 1 115 ? 4.128 4.690 1.163 1.00 91.56 115 MET A N 1
ATOM 882 C CA . MET A 1 115 ? 3.478 4.301 -0.095 1.00 91.56 115 MET A CA 1
ATOM 883 C C . MET A 1 115 ? 2.741 5.486 -0.731 1.00 91.56 115 MET A C 1
ATOM 885 O O . MET A 1 115 ? 2.860 5.674 -1.937 1.00 91.56 115 MET A O 1
ATOM 889 N N . ILE A 1 116 ? 2.034 6.297 0.064 1.00 92.69 116 ILE A N 1
ATOM 890 C CA . ILE A 1 116 ? 1.357 7.521 -0.399 1.00 92.69 116 ILE A CA 1
ATOM 891 C C . ILE A 1 116 ? 2.366 8.523 -0.974 1.00 92.69 116 ILE A C 1
ATOM 893 O O . ILE A 1 116 ? 2.243 8.938 -2.124 1.00 92.69 116 ILE A O 1
ATOM 897 N N . GLU A 1 117 ? 3.383 8.890 -0.195 1.00 87.25 117 GLU A N 1
ATOM 898 C CA . GLU A 1 117 ? 4.274 10.004 -0.530 1.00 87.25 117 GLU A CA 1
ATOM 899 C C . GLU A 1 117 ? 5.199 9.687 -1.714 1.00 87.25 117 GLU A C 1
ATOM 901 O O . GLU A 1 117 ? 5.557 10.587 -2.476 1.00 87.25 117 GLU A O 1
ATOM 906 N N . TYR A 1 118 ? 5.607 8.421 -1.873 1.00 84.94 118 TYR A N 1
ATOM 907 C CA . TYR A 1 118 ? 6.708 8.058 -2.775 1.00 84.94 118 TYR A CA 1
ATOM 908 C C . TYR A 1 118 ? 6.383 7.013 -3.825 1.00 84.94 118 TYR A C 1
ATOM 910 O O . TYR A 1 118 ? 7.062 6.965 -4.847 1.00 84.94 118 TYR A O 1
ATOM 918 N N . VAL A 1 119 ? 5.412 6.136 -3.581 1.00 86.94 119 VAL A N 1
ATOM 919 C CA . VAL A 1 119 ? 5.082 5.076 -4.542 1.00 86.94 119 VAL A CA 1
ATOM 920 C C . VAL A 1 119 ? 3.895 5.504 -5.391 1.00 86.94 119 VAL A C 1
ATOM 922 O O . VAL A 1 119 ? 3.982 5.433 -6.614 1.00 86.94 119 VAL A O 1
ATOM 925 N N . ASP A 1 120 ? 2.831 5.998 -4.760 1.00 90.75 120 ASP A N 1
ATOM 926 C CA . ASP A 1 120 ? 1.642 6.499 -5.451 1.00 90.75 120 ASP A CA 1
ATOM 927 C C . ASP A 1 120 ? 1.913 7.821 -6.160 1.00 90.75 120 ASP A C 1
ATOM 929 O O . ASP A 1 120 ? 1.759 7.910 -7.373 1.00 90.75 120 ASP A O 1
ATOM 933 N N . ASN A 1 121 ? 2.436 8.815 -5.439 1.00 85.56 121 ASN A N 1
ATOM 934 C CA . ASN A 1 121 ? 2.710 10.134 -6.012 1.00 85.56 121 ASN A CA 1
ATOM 935 C C . ASN A 1 121 ? 3.670 10.099 -7.222 1.00 85.56 121 ASN A C 1
ATOM 937 O O . ASN A 1 121 ? 3.573 10.927 -8.123 1.00 85.56 121 ASN A O 1
ATOM 941 N N . ASP A 1 122 ? 4.573 9.115 -7.269 1.00 83.19 122 ASP A N 1
ATOM 942 C CA . ASP A 1 122 ? 5.505 8.927 -8.384 1.00 83.19 122 ASP A CA 1
ATOM 943 C C . ASP A 1 122 ? 4.926 8.038 -9.519 1.00 83.19 122 ASP A C 1
ATOM 945 O O . ASP A 1 122 ? 5.622 7.772 -10.501 1.00 83.19 122 ASP A O 1
ATOM 949 N N . GLY A 1 123 ? 3.678 7.563 -9.402 1.00 86.31 123 GLY A N 1
ATOM 950 C CA . GLY A 1 123 ? 2.954 6.802 -10.429 1.00 86.31 123 GLY A CA 1
ATOM 951 C C . GLY A 1 123 ? 3.249 5.298 -10.479 1.00 86.31 123 GLY A C 1
ATOM 952 O O . GLY A 1 123 ? 2.986 4.659 -11.496 1.00 86.31 123 GLY A O 1
ATOM 953 N N . TYR A 1 124 ? 3.810 4.716 -9.413 1.00 85.56 124 TYR A N 1
ATOM 954 C CA . TYR A 1 124 ? 4.180 3.289 -9.346 1.00 85.56 124 TYR A CA 1
ATOM 955 C C . TYR A 1 124 ? 3.171 2.424 -8.580 1.00 85.56 124 TYR A C 1
ATOM 957 O O . TYR A 1 124 ? 3.337 1.201 -8.479 1.00 85.56 124 TYR A O 1
ATOM 965 N N . LEU A 1 125 ? 2.136 3.035 -8.009 1.00 90.56 125 LEU A N 1
ATOM 966 C CA . LEU A 1 125 ? 1.012 2.327 -7.419 1.00 90.56 125 LEU A CA 1
ATOM 967 C C . LEU A 1 125 ? -0.162 2.325 -8.397 1.00 90.56 125 LEU A C 1
ATOM 969 O O . LEU A 1 125 ? -0.703 3.371 -8.729 1.00 90.56 125 LEU A O 1
ATOM 973 N N . ASP A 1 126 ? -0.588 1.134 -8.805 1.00 91.56 126 ASP A N 1
ATOM 974 C CA . ASP A 1 126 ? -1.886 0.970 -9.454 1.00 91.56 126 ASP A CA 1
ATOM 975 C C . ASP A 1 126 ? -2.953 0.757 -8.373 1.00 91.56 126 ASP A C 1
ATOM 977 O O . ASP A 1 126 ? -3.135 -0.349 -7.853 1.00 91.56 126 ASP A O 1
ATOM 981 N N . VAL A 1 127 ? -3.604 1.853 -7.985 1.00 93.75 127 VAL A N 1
ATOM 982 C CA . VAL A 1 127 ? -4.613 1.884 -6.918 1.00 93.75 127 VAL A CA 1
ATOM 983 C C . VAL A 1 127 ? -5.872 1.103 -7.305 1.00 93.75 127 VAL A C 1
ATOM 985 O O . VAL A 1 127 ? -6.542 0.556 -6.428 1.00 93.75 127 VAL A O 1
ATOM 988 N N . ASP A 1 128 ? -6.176 0.980 -8.598 1.00 95.19 128 ASP A N 1
ATOM 989 C CA . ASP A 1 128 ? -7.368 0.274 -9.074 1.00 95.19 128 ASP A CA 1
ATOM 990 C C . ASP A 1 128 ? -7.279 -1.242 -8.853 1.00 95.19 128 ASP A C 1
ATOM 992 O O . ASP A 1 128 ? -8.307 -1.921 -8.813 1.00 95.19 128 ASP A O 1
ATOM 996 N N . GLN A 1 129 ? -6.069 -1.766 -8.631 1.00 94.12 129 GLN A N 1
ATOM 997 C CA . GLN A 1 129 ? -5.838 -3.165 -8.262 1.00 94.12 129 GLN A CA 1
ATOM 998 C C . GLN A 1 129 ? -6.075 -3.457 -6.772 1.00 94.12 129 GLN A C 1
ATOM 1000 O O . GLN A 1 129 ? -6.058 -4.625 -6.378 1.00 94.12 129 GLN A O 1
ATOM 1005 N N . LEU A 1 130 ? -6.312 -2.444 -5.927 1.00 95.38 130 LEU A N 1
ATOM 1006 C CA . LEU A 1 130 ? -6.724 -2.682 -4.543 1.00 95.38 130 LEU A CA 1
ATOM 1007 C C . LEU A 1 130 ? -8.177 -3.177 -4.488 1.00 95.38 130 LEU A C 1
ATOM 1009 O O . LEU A 1 130 ? -9.062 -2.578 -5.106 1.00 95.38 130 LEU A O 1
ATOM 1013 N N . PRO A 1 131 ? -8.474 -4.219 -3.693 1.00 94.31 131 PRO A N 1
ATOM 1014 C CA . PRO A 1 131 ? -9.847 -4.656 -3.496 1.00 94.31 131 PRO A CA 1
ATOM 1015 C C . PRO A 1 131 ? -10.634 -3.641 -2.656 1.00 94.31 131 PRO A C 1
ATOM 1017 O O . PRO A 1 131 ? -10.100 -3.011 -1.740 1.00 94.31 131 PRO A O 1
ATOM 1020 N N . GLU A 1 132 ? -11.939 -3.523 -2.898 1.00 95.38 132 GLU A N 1
ATOM 1021 C CA . GLU A 1 132 ? -12.825 -2.828 -1.958 1.00 95.38 132 GLU A CA 1
ATOM 1022 C C . GLU A 1 132 ? -12.983 -3.648 -0.665 1.00 95.38 132 GLU A C 1
ATOM 1024 O O . GLU A 1 132 ? -12.985 -4.883 -0.714 1.00 95.38 132 GLU A O 1
ATOM 1029 N N . PRO A 1 133 ? -13.108 -3.001 0.509 1.00 95.88 133 PRO A N 1
ATOM 1030 C CA . PRO A 1 133 ? -13.223 -1.552 0.737 1.00 95.88 133 PRO A CA 1
ATOM 1031 C C . PRO A 1 133 ? -11.875 -0.806 0.856 1.00 95.88 133 PRO A C 1
ATOM 1033 O O . PRO A 1 133 ? -11.839 0.386 1.161 1.00 95.88 133 PRO A O 1
ATOM 1036 N N . LEU A 1 134 ? -10.744 -1.502 0.675 1.00 96.56 134 LEU A N 1
ATOM 1037 C CA . LEU A 1 134 ? -9.410 -0.944 0.921 1.00 96.56 134 LEU A CA 1
ATOM 1038 C C . LEU A 1 134 ? -9.054 0.170 -0.053 1.00 96.56 134 LEU A C 1
ATOM 1040 O O . LEU A 1 134 ? -8.450 1.151 0.363 1.00 96.56 134 LEU A O 1
ATOM 1044 N N . ARG A 1 135 ? -9.454 0.050 -1.320 1.00 97.56 135 ARG A N 1
ATOM 1045 C CA . ARG A 1 135 ? -9.244 1.109 -2.310 1.00 97.56 135 ARG A CA 1
ATOM 1046 C C . ARG A 1 135 ? -9.872 2.428 -1.859 1.00 97.56 135 ARG A C 1
ATOM 1048 O O . ARG A 1 135 ? -9.176 3.436 -1.788 1.00 97.56 135 ARG A O 1
ATOM 1055 N N . THR A 1 136 ? -11.158 2.411 -1.506 1.00 97.56 136 THR A N 1
ATOM 1056 C CA . THR A 1 136 ? -11.877 3.608 -1.041 1.00 97.56 136 THR A CA 1
ATOM 1057 C C . THR A 1 136 ? -11.200 4.228 0.179 1.00 97.56 136 THR A C 1
ATOM 1059 O O . THR A 1 136 ? -10.879 5.414 0.184 1.00 97.56 136 THR A O 1
ATOM 1062 N N . LEU A 1 137 ? -10.899 3.407 1.186 1.00 97.12 137 LEU A N 1
ATOM 1063 C CA . LEU A 1 137 ? -10.258 3.867 2.419 1.00 97.12 137 LEU A CA 1
ATOM 1064 C C . LEU A 1 137 ? -8.833 4.382 2.192 1.00 97.12 137 LEU A C 1
ATOM 1066 O O . LEU A 1 137 ? -8.396 5.304 2.876 1.00 97.12 137 LEU A O 1
ATOM 1070 N N . TYR A 1 138 ? -8.090 3.798 1.254 1.00 97.25 138 TYR A N 1
ATOM 1071 C CA . TYR A 1 138 ? -6.774 4.295 0.871 1.00 97.25 138 TYR A CA 1
ATOM 1072 C C . TYR A 1 138 ? -6.871 5.696 0.260 1.00 97.25 138 TYR A C 1
ATOM 1074 O O . TYR A 1 138 ? -6.143 6.593 0.679 1.00 97.25 138 TYR A O 1
ATOM 1082 N N . LEU A 1 139 ? -7.802 5.897 -0.676 1.00 96.62 139 LEU A N 1
ATOM 1083 C CA . LEU A 1 139 ? -8.037 7.192 -1.315 1.00 96.62 139 LEU A CA 1
ATOM 1084 C C . LEU A 1 139 ? -8.484 8.258 -0.305 1.00 96.62 139 LEU A C 1
ATOM 1086 O O . LEU A 1 139 ? -8.037 9.397 -0.385 1.00 96.62 139 LEU A O 1
ATOM 1090 N N . GLU A 1 140 ? -9.319 7.903 0.676 1.00 96.00 140 GLU A N 1
ATOM 1091 C CA . GLU A 1 140 ? -9.696 8.816 1.765 1.00 96.00 140 GLU A CA 1
ATOM 1092 C C . GLU A 1 140 ? -8.504 9.262 2.613 1.00 96.00 140 GLU A C 1
ATOM 1094 O O . GLU A 1 140 ? -8.413 10.442 2.956 1.00 96.00 140 GLU A O 1
ATOM 1099 N N . LEU A 1 141 ? -7.599 8.333 2.946 1.00 95.31 141 LEU A N 1
ATOM 1100 C CA . LEU A 1 141 ? -6.388 8.652 3.699 1.00 95.31 141 LEU A CA 1
ATOM 1101 C C . LEU A 1 141 ? -5.433 9.516 2.874 1.00 95.31 141 LEU A C 1
ATOM 1103 O O . LEU A 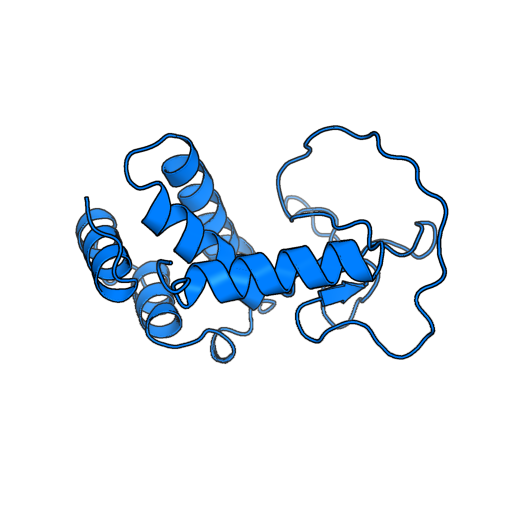1 141 ? -4.927 10.513 3.379 1.00 95.31 141 LEU A O 1
ATOM 1107 N N . ARG A 1 142 ? -5.188 9.127 1.619 1.00 95.12 142 ARG A N 1
ATOM 1108 C CA . ARG A 1 142 ? -4.280 9.819 0.700 1.00 95.12 142 ARG A CA 1
ATOM 1109 C C . ARG A 1 142 ? -4.720 11.254 0.438 1.00 95.12 142 ARG A C 1
ATOM 1111 O O . ARG A 1 142 ? -3.892 12.154 0.453 1.00 95.12 142 ARG A O 1
ATOM 1118 N N . ASP A 1 143 ? -6.013 11.454 0.201 1.00 94.81 143 ASP A N 1
ATOM 1119 C CA . ASP A 1 143 ? -6.584 12.768 -0.093 1.00 94.81 143 ASP A CA 1
ATOM 1120 C C . ASP A 1 143 ? -6.859 13.586 1.189 1.00 94.81 143 ASP A C 1
ATOM 1122 O O . ASP A 1 143 ? -7.529 14.616 1.123 1.00 94.81 143 ASP A O 1
ATOM 1126 N N . GLU A 1 144 ? -6.409 13.106 2.357 1.00 90.25 144 GLU A N 1
ATOM 1127 C CA . GLU A 1 144 ? -6.589 13.729 3.677 1.00 90.25 144 GLU A CA 1
ATOM 1128 C C . GLU A 1 144 ? -8.056 14.069 4.016 1.00 90.25 144 GLU A C 1
ATOM 1130 O O . GLU A 1 144 ? -8.353 15.005 4.759 1.00 90.25 144 GLU A O 1
ATOM 1135 N N . LYS A 1 145 ? -9.008 13.284 3.493 1.00 89.88 145 LYS A N 1
ATOM 1136 C CA . LYS A 1 145 ? -10.453 13.529 3.660 1.00 89.88 145 LYS A CA 1
ATOM 1137 C C . LYS A 1 145 ? -10.946 13.220 5.069 1.00 89.88 145 LYS A C 1
ATOM 1139 O O . LYS A 1 145 ? -11.894 13.845 5.543 1.00 89.88 145 LYS A O 1
ATOM 1144 N N . THR A 1 146 ? -10.308 12.256 5.727 1.00 88.44 146 THR A N 1
ATOM 1145 C CA . THR A 1 146 ? -10.716 11.747 7.037 1.00 88.44 146 THR A CA 1
ATOM 1146 C C . THR A 1 146 ? -9.526 11.803 7.994 1.00 88.44 146 THR A C 1
ATOM 1148 O O . THR A 1 146 ? -8.462 11.272 7.666 1.00 88.44 146 THR A O 1
ATOM 1151 N N . PRO A 1 147 ? -9.669 12.385 9.202 1.00 92.69 147 PRO A N 1
ATOM 1152 C CA . PRO A 1 147 ? -8.614 12.334 10.206 1.00 92.69 147 PRO A CA 1
ATOM 1153 C C . PRO A 1 147 ? -8.213 10.888 10.524 1.00 92.69 147 PRO A C 1
ATOM 1155 O O . PRO A 1 147 ? -9.050 9.983 10.523 1.00 92.69 147 PRO A O 1
ATOM 1158 N N . THR A 1 148 ? -6.940 10.670 10.861 1.00 91.50 148 THR A N 1
ATOM 1159 C CA . THR A 1 148 ? -6.369 9.318 10.974 1.00 91.50 148 THR A CA 1
ATOM 1160 C C . THR A 1 148 ? -7.142 8.414 11.931 1.00 91.50 148 THR A C 1
ATOM 1162 O O . THR A 1 148 ? -7.358 7.258 11.608 1.00 91.50 148 THR A O 1
ATOM 1165 N N . ARG A 1 149 ? -7.597 8.912 13.091 1.00 91.00 149 ARG A N 1
ATOM 1166 C CA . ARG A 1 149 ? -8.289 8.069 14.085 1.00 91.00 149 ARG A CA 1
ATOM 1167 C C . ARG A 1 149 ? -9.629 7.505 13.566 1.00 91.00 149 ARG A C 1
ATOM 1169 O O . ARG A 1 149 ? -9.738 6.281 13.535 1.00 91.00 149 ARG A O 1
ATOM 1176 N N . PRO A 1 150 ? -10.596 8.328 13.109 1.00 94.56 150 PRO A N 1
ATOM 1177 C CA . PRO A 1 150 ? -11.808 7.826 12.455 1.00 94.56 150 PRO A CA 1
ATOM 1178 C C . PRO A 1 150 ? -11.524 6.921 11.251 1.00 94.56 150 PRO A C 1
ATOM 1180 O O . PRO A 1 150 ? -12.182 5.900 11.071 1.00 94.56 150 PRO A O 1
ATOM 1183 N N . TRP A 1 151 ? -10.509 7.251 10.445 1.00 96.06 151 TRP A N 1
ATOM 1184 C CA . TRP A 1 151 ? -10.101 6.404 9.324 1.00 96.06 151 TRP A CA 1
ATOM 1185 C C . TRP A 1 151 ? -9.665 5.004 9.787 1.00 96.06 151 TRP A C 1
ATOM 1187 O O . TRP A 1 151 ? -10.088 3.996 9.218 1.00 96.06 151 TRP A O 1
ATOM 1197 N N . SER A 1 152 ? -8.866 4.918 10.853 1.00 95.12 152 SER A N 1
ATOM 1198 C CA . SER A 1 152 ? -8.408 3.642 11.405 1.00 95.12 152 SER A CA 1
ATOM 1199 C C . SER A 1 152 ? -9.554 2.796 11.947 1.00 95.12 152 SER A C 1
ATOM 1201 O O . SER A 1 152 ? -9.559 1.581 11.757 1.00 95.12 152 SER A O 1
ATOM 1203 N N . GLU A 1 153 ? -10.526 3.422 12.612 1.00 94.62 153 GLU A N 1
ATOM 1204 C CA . GLU A 1 153 ? -11.735 2.757 13.107 1.00 94.62 153 GLU A CA 1
ATOM 1205 C C . GLU A 1 153 ? -12.551 2.178 11.942 1.00 94.62 153 GLU A C 1
ATOM 1207 O O . GLU A 1 153 ? -12.882 0.988 11.956 1.00 94.62 153 GLU A O 1
ATOM 1212 N N . ASN A 1 154 ? -12.768 2.967 10.885 1.00 95.56 154 ASN A N 1
ATOM 1213 C CA . ASN A 1 154 ? -13.458 2.525 9.672 1.00 95.56 154 ASN A CA 1
ATOM 1214 C C . ASN A 1 154 ? -12.733 1.361 8.990 1.00 95.56 154 ASN A C 1
ATOM 1216 O O . ASN A 1 154 ? -13.363 0.372 8.621 1.00 95.56 154 ASN A O 1
ATOM 1220 N N . LEU A 1 155 ? -11.406 1.433 8.865 1.00 95.62 155 LEU A N 1
ATOM 1221 C CA . LEU A 1 155 ? -10.602 0.365 8.273 1.00 95.62 155 LEU A CA 1
ATOM 1222 C C . LEU A 1 155 ? -10.698 -0.944 9.064 1.00 95.62 155 LEU A C 1
ATOM 1224 O O . LEU A 1 155 ? -10.813 -2.020 8.472 1.00 95.62 155 LEU A O 1
ATOM 1228 N N . ARG A 1 156 ? -10.667 -0.874 10.397 1.00 94.44 156 ARG A N 1
ATOM 1229 C CA . ARG A 1 156 ? -10.823 -2.057 11.254 1.00 94.44 156 ARG A CA 1
ATOM 1230 C C . ARG A 1 156 ? -12.209 -2.670 11.115 1.00 94.44 156 ARG A C 1
ATOM 1232 O O . ARG A 1 156 ? -12.303 -3.881 10.911 1.00 94.44 156 ARG A O 1
ATOM 1239 N N . ALA A 1 157 ? -13.252 -1.843 11.157 1.00 94.50 157 ALA A N 1
ATOM 1240 C CA . ALA A 1 157 ? -14.632 -2.281 10.979 1.00 94.50 157 ALA A CA 1
ATOM 1241 C C . ALA A 1 157 ? -14.838 -2.942 9.608 1.00 94.50 157 ALA A C 1
ATOM 1243 O O . ALA A 1 157 ?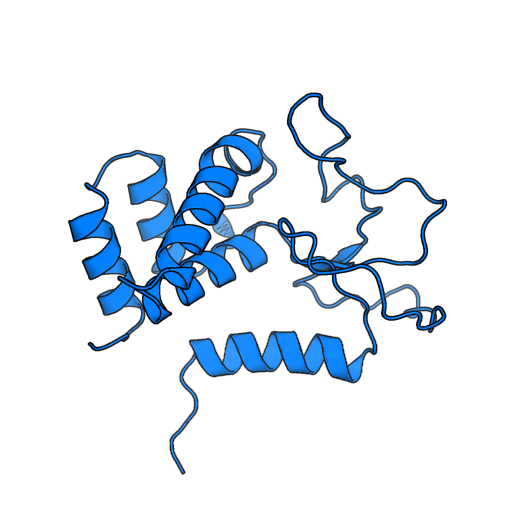 -15.357 -4.054 9.521 1.00 94.50 157 ALA A O 1
ATOM 1244 N N . ALA A 1 158 ? -14.342 -2.307 8.546 1.00 93.94 158 ALA A N 1
ATOM 1245 C CA . ALA A 1 158 ? -14.423 -2.795 7.174 1.00 93.94 158 ALA A CA 1
ATOM 1246 C C . ALA A 1 158 ? -13.708 -4.143 6.967 1.00 93.94 158 ALA A C 1
ATOM 1248 O O . ALA A 1 158 ? -14.112 -4.954 6.134 1.00 93.94 158 ALA A O 1
ATOM 1249 N N . LEU A 1 159 ? -12.654 -4.405 7.744 1.00 92.06 159 LEU A N 1
ATOM 1250 C CA . LEU A 1 159 ? -11.916 -5.667 7.737 1.00 92.06 159 LEU A CA 1
ATOM 1251 C C . LEU A 1 159 ? -12.422 -6.694 8.762 1.00 92.06 159 LEU A C 1
ATOM 1253 O O . LEU A 1 159 ? -11.825 -7.768 8.869 1.00 92.06 159 LEU A O 1
ATOM 1257 N N . GLY A 1 160 ? -13.486 -6.385 9.508 1.00 91.69 160 GLY A N 1
ATOM 1258 C CA . GLY A 1 160 ? -14.036 -7.258 10.545 1.00 91.69 160 GLY A CA 1
ATOM 1259 C C . GLY A 1 160 ? -13.059 -7.534 11.692 1.00 91.69 160 GLY A C 1
ATOM 1260 O O . GLY A 1 160 ? -13.101 -8.609 12.284 1.00 91.69 160 GLY A O 1
ATOM 1261 N N . VAL A 1 161 ? -12.139 -6.605 11.975 1.00 88.56 161 VAL A N 1
ATOM 1262 C CA . VAL A 1 161 ? -11.185 -6.731 13.084 1.00 88.56 161 VAL A CA 1
ATOM 1263 C C . VAL A 1 161 ? -11.821 -6.144 14.342 1.00 88.56 161 VAL A C 1
ATOM 1265 O O . VAL A 1 161 ? -11.917 -4.926 14.473 1.00 88.56 161 VAL A O 1
ATOM 1268 N N . SER A 1 162 ? -12.255 -7.012 15.254 1.00 74.00 162 SER A N 1
ATOM 1269 C CA . SER A 1 162 ? -12.736 -6.631 16.590 1.00 74.00 162 SER A CA 1
ATOM 1270 C C . SER A 1 162 ? -11.587 -6.162 17.498 1.00 74.00 162 SER A C 1
ATOM 1272 O O . SER A 1 162 ? -10.413 -6.368 17.172 1.00 74.00 162 SER A O 1
ATOM 1274 N N . ASP A 1 163 ? -11.927 -5.491 18.603 1.00 60.22 163 ASP A N 1
ATOM 1275 C CA . ASP A 1 163 ? -10.998 -5.211 19.712 1.00 60.22 163 ASP A CA 1
ATOM 1276 C C . ASP A 1 163 ? -10.565 -6.491 20.444 1.00 60.22 163 ASP A C 1
ATOM 1278 O O . ASP A 1 163 ? -11.408 -7.409 20.586 1.00 60.22 163 ASP A O 1
#

Organism: NCBI:txid2074819

Radius of gyration: 16.64 Å; chains: 1; bounding box: 39×40×37 Å

Sequence (163 aa):
MAALSAKEKFIASVAQTLNSREIPCILWATAFSTSMACPPSSLPPGELPPHFVLAADHTALPPWRPGRGTGYLKFRTPPVVVPRSHVLLEAYMRIYARDFGKWIGGNTLCMICYMIEYVDNDGYLDVDQLPEPLRTLYLELRDEKTPTRPWSENLRAALGVSD

Secondary structure (DSSP, 8-state):
-PPPPHHHHHHHHHHHHHHHTT--B--SS----S----------TT---TTEEETT-TTTSPPPBTTB---SPPTTS---EEE-HHHHHHHHHHHHHHTTTSHHHHHHHHHHHHIIIIIITTT---GGGSPTTHHHHHHHHHTT-S-HHHHHHHHHHHTT---

Foldseek 3Di:
DDDDAPLRVLVCVVVVLCVVQVAAEDQPDDPPDPDDDDDDPDPPPPDDPPQKDWLQPCPLWPPQDVVADHIRDPPPDHGYMYGRLLSSLLNLLVQLLQQPPHPSNVVSVVVLVCCLPHCVVVPNDPLVPHDPPSSVLSCCVSVVVDPPVVSSVVSNVRSVNDD

pLDDT: mean 76.13, std 19.2, range [26.25, 97.56]